Protein AF-A0A3M8DDQ7-F1 (afdb_monomer_lite)

pLDDT: mean 92.31, std 7.85, range [55.69, 98.06]

Organism: NCBI:txid497735

Foldseek 3Di:
DAAQKKKFQAAPVRDTPAIWGDHGDQWTFGFQDDDPPTDTDTDGCVVCVCPVNRVVNPTDIDIDHDDDDD

Structure (mmCIF, N/CA/C/O backbone):
data_AF-A0A3M8DDQ7-F1
#
_entry.id   AF-A0A3M8DDQ7-F1
#
loop_
_atom_site.group_PDB
_atom_site.id
_atom_site.type_symbol
_atom_site.label_atom_id
_atom_site.label_alt_id
_atom_site.label_comp_id
_atom_site.label_asym_id
_atom_site.label_entity_id
_atom_site.label_seq_id
_atom_site.pdbx_PDB_ins_code
_atom_site.Cartn_x
_atom_site.Cartn_y
_atom_site.Cartn_z
_atom_site.occupancy
_atom_site.B_iso_or_equiv
_atom_site.auth_seq_id
_atom_site.auth_comp_id
_atom_site.auth_asym_id
_atom_site.auth_atom_id
_atom_site.pdbx_PDB_model_num
ATOM 1 N N . MET A 1 1 ? -11.203 3.381 0.207 1.00 90.31 1 MET A N 1
ATOM 2 C CA . MET A 1 1 ? -10.351 2.729 1.220 1.00 90.31 1 MET A CA 1
ATOM 3 C C . MET A 1 1 ? -11.046 2.793 2.565 1.00 90.31 1 MET A C 1
ATOM 5 O O . MET A 1 1 ? -11.793 3.738 2.798 1.00 90.31 1 MET A O 1
ATOM 9 N N . GL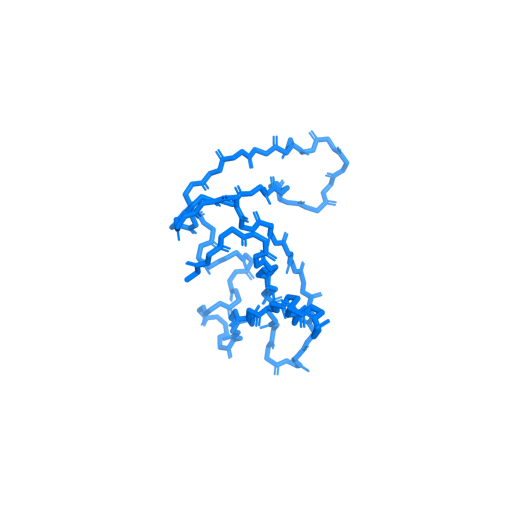N A 1 2 ? -10.822 1.805 3.421 1.00 94.00 2 GLN A N 1
ATOM 10 C CA . GLN A 1 2 ? -11.255 1.803 4.817 1.00 94.00 2 GLN A CA 1
ATOM 11 C C . GLN A 1 2 ? -10.170 1.186 5.702 1.00 94.00 2 GLN A C 1
ATOM 13 O O . GLN A 1 2 ? -9.297 0.472 5.211 1.00 94.00 2 GLN A O 1
ATOM 18 N N . ALA A 1 3 ? -10.259 1.425 7.011 1.00 95.00 3 ALA A N 1
ATOM 19 C CA . ALA A 1 3 ? -9.367 0.796 7.977 1.00 95.00 3 ALA A CA 1
ATOM 20 C C . ALA A 1 3 ? -9.336 -0.732 7.789 1.00 95.00 3 ALA A C 1
ATOM 22 O O . ALA A 1 3 ? -10.381 -1.366 7.616 1.00 95.00 3 ALA A O 1
ATOM 23 N N . SER A 1 4 ? -8.139 -1.311 7.874 1.00 94.69 4 SER A N 1
ATOM 24 C CA . SER A 1 4 ? -7.844 -2.733 7.637 1.00 94.69 4 SER A CA 1
ATOM 25 C C . SER A 1 4 ? -7.836 -3.207 6.179 1.00 94.69 4 SER A C 1
ATOM 27 O O . SER A 1 4 ? -7.669 -4.404 5.942 1.00 94.69 4 SER A O 1
ATOM 29 N N . ASP A 1 5 ? -7.969 -2.310 5.201 1.00 96.31 5 ASP A N 1
ATOM 30 C CA . ASP A 1 5 ? -7.603 -2.635 3.818 1.00 96.31 5 ASP A CA 1
ATOM 31 C C . ASP A 1 5 ? -6.081 -2.803 3.687 1.00 96.31 5 ASP A C 1
ATOM 33 O O . ASP A 1 5 ? -5.312 -2.047 4.281 1.00 96.31 5 ASP A O 1
ATOM 37 N N . VAL A 1 6 ? -5.637 -3.735 2.846 1.00 96.81 6 VAL A N 1
ATOM 38 C CA . VAL A 1 6 ? -4.248 -3.810 2.373 1.00 96.81 6 VAL A CA 1
ATOM 39 C C . VAL A 1 6 ? -4.218 -3.364 0.923 1.00 96.81 6 VAL A C 1
ATOM 41 O O . VAL A 1 6 ? -4.921 -3.917 0.076 1.00 96.81 6 VAL A O 1
ATOM 44 N N . LEU A 1 7 ? -3.401 -2.365 0.630 1.00 97.06 7 LEU A N 1
ATOM 45 C CA . LEU A 1 7 ? -3.163 -1.885 -0.719 1.00 97.06 7 LEU A CA 1
ATOM 46 C C . LEU A 1 7 ? -1.905 -2.550 -1.246 1.00 97.06 7 LEU A C 1
ATOM 48 O O . LEU A 1 7 ? -0.892 -2.566 -0.553 1.00 97.06 7 LEU A O 1
ATOM 52 N N . VAL A 1 8 ? -1.968 -3.087 -2.460 1.00 97.38 8 VAL A N 1
ATOM 53 C CA . VAL A 1 8 ? -0.831 -3.730 -3.124 1.00 97.38 8 VAL A CA 1
ATOM 54 C C . VAL A 1 8 ? -0.635 -3.102 -4.491 1.00 97.38 8 VAL A C 1
ATOM 56 O O . VAL A 1 8 ? -1.540 -3.135 -5.325 1.00 97.38 8 VAL A O 1
ATOM 59 N N . TRP A 1 9 ? 0.558 -2.571 -4.735 1.00 97.50 9 TRP A N 1
ATOM 60 C CA . TRP A 1 9 ? 0.970 -2.090 -6.046 1.00 97.50 9 TRP A CA 1
ATOM 61 C C . TRP A 1 9 ? 1.452 -3.278 -6.864 1.00 97.50 9 TRP A C 1
ATOM 63 O O . TRP A 1 9 ? 2.386 -3.979 -6.466 1.00 97.50 9 TRP A O 1
ATOM 73 N N . LYS A 1 10 ? 0.791 -3.510 -7.997 1.00 98.00 10 LYS A N 1
ATOM 74 C CA . LYS A 1 10 ? 1.114 -4.579 -8.934 1.00 98.00 10 LYS A CA 1
ATOM 75 C C . LYS A 1 10 ? 1.624 -4.006 -10.243 1.00 98.00 10 LYS A C 1
ATOM 77 O O . LYS A 1 10 ? 0.946 -3.165 -10.832 1.00 98.00 10 LYS A O 1
ATOM 82 N N . ASN A 1 11 ? 2.775 -4.484 -10.706 1.00 96.69 11 ASN A N 1
ATOM 83 C CA . ASN A 1 11 ? 3.319 -4.117 -12.015 1.00 96.69 11 ASN A CA 1
ATOM 84 C C . ASN A 1 11 ? 2.446 -4.674 -13.168 1.00 96.69 11 ASN A C 1
ATOM 86 O O . ASN A 1 11 ? 1.447 -5.362 -12.933 1.00 96.69 11 ASN A O 1
ATOM 90 N N . GLN A 1 12 ? 2.814 -4.396 -14.424 1.00 96.75 12 GLN A N 1
ATOM 91 C CA . GLN A 1 12 ? 2.081 -4.897 -15.600 1.00 96.75 12 GLN A CA 1
ATOM 92 C C . GLN A 1 12 ? 2.020 -6.431 -15.679 1.00 96.75 12 GLN A C 1
ATOM 94 O O . GLN A 1 12 ? 1.034 -6.978 -16.170 1.00 96.75 12 GLN A O 1
ATOM 99 N N . ALA A 1 13 ? 3.036 -7.127 -15.157 1.00 96.38 13 ALA A N 1
ATOM 100 C CA . ALA A 1 13 ? 3.059 -8.587 -15.066 1.00 96.38 13 ALA A CA 1
ATOM 101 C C . ALA A 1 13 ? 2.125 -9.137 -13.966 1.00 96.38 13 ALA A C 1
ATOM 103 O O . ALA A 1 13 ? 1.910 -10.344 -13.872 1.00 96.38 13 ALA A O 1
ATOM 104 N N . GLY A 1 14 ? 1.527 -8.266 -13.146 1.00 95.69 14 GLY A N 1
ATOM 105 C CA . GLY A 1 14 ? 0.631 -8.637 -12.052 1.00 95.69 14 GLY A CA 1
ATOM 106 C C . GLY A 1 14 ? 1.346 -8.993 -10.746 1.00 95.69 14 GLY A C 1
ATOM 107 O O . GLY A 1 14 ? 0.690 -9.439 -9.797 1.00 95.69 14 GLY A O 1
ATOM 108 N N . GLU A 1 15 ? 2.657 -8.776 -10.670 1.00 96.44 15 GLU A N 1
ATOM 109 C CA . GLU A 1 15 ? 3.488 -9.065 -9.502 1.00 96.44 15 GLU A CA 1
ATOM 110 C C . GLU A 1 15 ? 3.378 -7.930 -8.484 1.00 96.44 15 GLU A C 1
ATOM 112 O O . GLU A 1 15 ? 3.451 -6.754 -8.842 1.00 96.44 15 GLU A O 1
ATOM 117 N N . GLY A 1 16 ? 3.189 -8.273 -7.208 1.00 95.31 16 GLY A N 1
ATOM 118 C CA . GLY A 1 16 ? 3.151 -7.292 -6.126 1.00 95.31 16 GLY A CA 1
ATOM 119 C C . GLY A 1 16 ? 4.555 -6.811 -5.781 1.00 95.31 16 GLY A C 1
ATOM 120 O O . GLY A 1 16 ? 5.361 -7.608 -5.312 1.00 95.31 16 GLY A O 1
ATOM 121 N N . ILE A 1 17 ? 4.832 -5.522 -5.976 1.00 94.19 17 ILE A N 1
ATOM 122 C CA . ILE A 1 17 ? 6.156 -4.938 -5.697 1.00 94.19 17 ILE A CA 1
ATOM 123 C C . ILE A 1 17 ? 6.181 -4.087 -4.423 1.00 94.19 17 ILE A C 1
ATOM 125 O O . ILE A 1 17 ? 7.246 -3.737 -3.918 1.00 94.19 17 ILE A O 1
ATOM 129 N N . HIS A 1 18 ? 5.002 -3.718 -3.917 1.00 95.19 18 HIS A N 1
ATOM 130 C CA . HIS A 1 18 ? 4.850 -2.913 -2.711 1.00 95.19 18 HIS A CA 1
ATOM 131 C C . HIS A 1 18 ? 3.493 -3.140 -2.054 1.00 95.19 18 HIS A C 1
ATOM 133 O O . HIS A 1 18 ? 2.515 -3.464 -2.737 1.00 95.19 18 HIS A O 1
ATOM 139 N N . ALA A 1 19 ? 3.424 -2.929 -0.740 1.00 95.62 19 ALA A N 1
ATOM 140 C CA . ALA A 1 19 ? 2.181 -2.977 0.010 1.00 95.62 19 ALA A CA 1
ATOM 141 C C . ALA A 1 19 ? 2.141 -1.937 1.136 1.00 95.62 19 ALA A C 1
ATOM 143 O O . ALA A 1 19 ? 3.157 -1.636 1.761 1.00 95.62 19 ALA A O 1
ATOM 144 N N . ALA A 1 20 ? 0.942 -1.435 1.426 1.00 96.81 20 ALA A N 1
ATOM 145 C CA . ALA A 1 20 ? 0.682 -0.535 2.544 1.00 96.81 20 ALA A CA 1
ATOM 146 C C . ALA A 1 20 ? -0.640 -0.899 3.236 1.00 96.81 20 ALA A C 1
ATOM 148 O O . ALA A 1 20 ? -1.592 -1.350 2.593 1.00 96.81 20 ALA A O 1
ATOM 149 N N . PHE A 1 21 ? -0.706 -0.706 4.552 1.00 97.12 21 PHE A N 1
ATOM 150 C CA . PHE A 1 21 ? -1.880 -1.050 5.358 1.00 97.12 21 PHE A CA 1
ATOM 151 C C . PHE A 1 21 ? -2.721 0.193 5.644 1.00 97.12 21 PHE A C 1
ATOM 153 O O . PHE A 1 21 ? -2.231 1.155 6.226 1.00 97.12 21 PHE A O 1
ATOM 160 N N . CYS A 1 22 ? -3.993 0.197 5.262 1.00 96.94 22 CYS A N 1
ATOM 161 C CA . CYS A 1 22 ? -4.888 1.325 5.483 1.00 96.94 22 CYS A CA 1
ATOM 162 C C . CYS A 1 22 ? -5.285 1.425 6.960 1.00 96.94 22 CYS A C 1
ATOM 164 O O . CYS A 1 22 ? -5.960 0.542 7.494 1.00 96.94 22 CYS A O 1
ATOM 166 N N . ILE A 1 23 ? -4.922 2.531 7.607 1.00 96.19 23 ILE A N 1
ATOM 167 C CA . ILE A 1 23 ? -5.280 2.802 9.007 1.00 96.19 23 ILE A CA 1
ATOM 168 C C . ILE A 1 23 ? -6.555 3.652 9.078 1.00 96.19 23 ILE A C 1
ATOM 170 O O . ILE A 1 23 ? -7.404 3.428 9.937 1.00 96.19 23 ILE A O 1
ATOM 174 N N . ALA A 1 24 ? -6.722 4.596 8.148 1.00 93.12 24 ALA A N 1
ATOM 175 C CA . ALA A 1 24 ? -7.892 5.469 8.039 1.00 93.12 24 ALA A CA 1
ATOM 176 C C . ALA A 1 24 ? -8.124 5.869 6.572 1.00 93.12 24 ALA A C 1
ATOM 178 O O . ALA A 1 24 ? -7.289 5.575 5.727 1.00 93.12 24 ALA A O 1
ATOM 179 N N . SER A 1 25 ? -9.243 6.532 6.260 1.00 86.88 25 SER A N 1
ATOM 180 C CA . SER A 1 25 ? -9.746 6.773 4.892 1.00 86.88 25 SER A CA 1
ATOM 181 C C . SER A 1 25 ? -8.693 7.096 3.819 1.00 86.88 25 SER A C 1
ATOM 183 O O . SER A 1 25 ? -8.801 6.560 2.719 1.00 86.88 25 SER A O 1
ATOM 185 N N . SER A 1 26 ? -7.692 7.933 4.115 1.00 91.94 26 SER A N 1
ATOM 186 C CA . SER A 1 26 ? -6.562 8.226 3.214 1.00 91.94 26 SER A CA 1
ATOM 187 C C . SER A 1 26 ? -5.184 7.916 3.804 1.00 91.94 26 SER A C 1
ATOM 189 O O . SER A 1 26 ? -4.188 8.061 3.103 1.00 91.94 26 SER A O 1
ATOM 191 N N . PHE A 1 27 ? -5.110 7.465 5.058 1.00 96.81 27 PHE A N 1
ATOM 192 C CA . PHE A 1 27 ? -3.844 7.234 5.748 1.00 96.81 27 PHE A CA 1
ATOM 193 C C . PHE A 1 27 ? -3.449 5.769 5.714 1.00 96.81 27 PHE A C 1
ATOM 195 O O . PHE A 1 27 ? -4.227 4.881 6.088 1.00 96.81 27 PHE A O 1
ATOM 202 N N . VAL A 1 28 ? -2.202 5.531 5.329 1.00 97.12 28 VAL A N 1
ATOM 203 C CA . VAL A 1 28 ? -1.616 4.200 5.245 1.00 97.12 28 VAL A CA 1
ATOM 204 C C . VAL A 1 28 ? -0.386 4.100 6.135 1.00 97.12 28 VAL A C 1
ATOM 206 O O . VAL A 1 28 ? 0.419 5.025 6.210 1.00 97.12 28 VAL A O 1
ATOM 209 N N . PHE A 1 29 ? -0.234 2.959 6.799 1.00 96.75 29 PHE A N 1
ATOM 210 C CA . PHE A 1 29 ? 1.035 2.530 7.356 1.00 96.75 29 PHE A CA 1
ATOM 211 C C . PHE A 1 29 ? 1.881 1.969 6.220 1.00 96.75 29 PHE A C 1
ATOM 213 O O . PHE A 1 29 ? 1.519 0.964 5.597 1.00 96.75 29 PHE A O 1
ATOM 220 N N . ASN A 1 30 ? 2.979 2.650 5.934 1.00 95.44 30 ASN A N 1
ATOM 221 C CA . ASN A 1 30 ? 3.818 2.406 4.777 1.00 95.44 30 ASN A CA 1
ATOM 222 C C . ASN A 1 30 ? 5.277 2.254 5.201 1.00 95.44 30 ASN A C 1
ATOM 224 O O . ASN A 1 30 ? 5.751 3.003 6.054 1.00 95.44 30 ASN A O 1
ATOM 228 N N . LYS A 1 31 ? 6.004 1.347 4.547 1.00 93.19 31 LYS A N 1
ATOM 229 C CA . LYS A 1 31 ? 7.467 1.335 4.579 1.00 93.19 31 LYS A CA 1
ATOM 230 C C . LYS A 1 31 ? 7.989 2.052 3.345 1.00 93.19 31 LYS A C 1
ATOM 232 O O . LYS A 1 31 ? 7.680 1.648 2.227 1.00 93.19 31 LYS A O 1
ATOM 237 N N . MET A 1 32 ? 8.768 3.111 3.527 1.00 85.00 32 MET A N 1
ATOM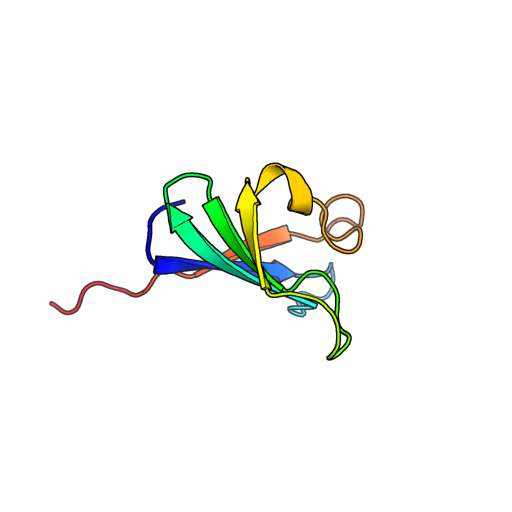 238 C CA . MET A 1 32 ? 9.245 3.885 2.385 1.00 85.00 32 MET A CA 1
ATOM 239 C C . MET A 1 32 ? 10.458 3.207 1.749 1.00 85.00 32 MET A C 1
ATOM 241 O O . MET A 1 32 ? 11.536 3.290 2.304 1.00 85.00 32 MET A O 1
ATOM 245 N N . GLY A 1 33 ? 10.318 2.555 0.597 1.00 79.69 33 GLY A N 1
ATOM 246 C CA . GLY A 1 33 ? 11.423 1.857 -0.069 1.00 79.69 33 GLY A CA 1
ATOM 247 C C . GLY A 1 33 ? 11.667 0.424 0.438 1.00 79.69 33 GLY A C 1
ATOM 248 O O . GLY A 1 33 ? 11.018 -0.069 1.365 1.00 79.69 33 GLY A O 1
ATOM 249 N N . GLN A 1 34 ? 12.609 -0.275 -0.204 1.00 72.44 34 GLN A N 1
ATOM 250 C CA . GLN A 1 34 ? 12.838 -1.717 -0.032 1.00 72.44 34 GLN A CA 1
ATOM 251 C C . GLN A 1 34 ? 13.975 -2.081 0.947 1.00 72.44 34 GLN A C 1
ATOM 253 O O . GLN A 1 34 ? 14.069 -3.238 1.346 1.00 72.44 34 GLN A O 1
ATOM 258 N N . SER A 1 35 ? 14.789 -1.126 1.411 1.00 77.94 35 SER A N 1
ATOM 259 C CA . SER A 1 35 ? 15.956 -1.389 2.281 1.00 77.94 35 SER A CA 1
ATOM 260 C C . SER A 1 35 ? 15.607 -1.413 3.773 1.00 77.94 35 SER A C 1
ATOM 262 O O . SER A 1 35 ? 14.604 -0.831 4.188 1.00 77.94 35 SER A O 1
ATOM 264 N N . TRP A 1 36 ? 16.416 -2.078 4.600 1.00 72.31 36 TRP A N 1
ATOM 265 C CA . TRP A 1 36 ? 16.132 -2.291 6.030 1.00 72.31 36 TRP A CA 1
ATOM 266 C C . TRP A 1 36 ? 16.084 -1.005 6.859 1.00 72.31 36 TRP A C 1
ATOM 268 O O . TRP A 1 36 ? 15.336 -0.925 7.829 1.00 72.31 36 TRP A O 1
ATOM 278 N N . GLU A 1 37 ? 16.856 -0.000 6.470 1.00 83.62 37 GLU A N 1
ATOM 279 C CA . GLU A 1 37 ? 17.067 1.242 7.215 1.00 83.62 37 GLU A CA 1
ATOM 280 C C . GLU A 1 37 ? 15.920 2.237 7.031 1.00 83.62 37 GLU A C 1
ATOM 282 O O . GLU A 1 37 ? 15.858 3.262 7.711 1.00 83.62 3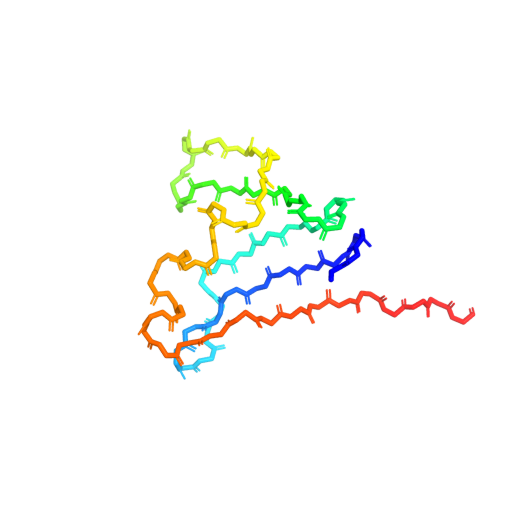7 GLU A O 1
ATOM 287 N N . GLN A 1 38 ? 15.023 1.969 6.083 1.00 84.12 38 GLN A N 1
ATOM 288 C CA . GLN A 1 38 ? 13.991 2.924 5.739 1.00 84.12 38 GLN A CA 1
ATOM 289 C C . GLN A 1 38 ? 12.803 2.839 6.704 1.00 84.12 38 GLN A C 1
ATOM 291 O O . GLN A 1 38 ? 12.319 1.739 6.996 1.00 84.12 38 GLN A O 1
ATOM 296 N N . PRO A 1 39 ? 12.312 3.992 7.193 1.00 88.38 39 PRO A N 1
ATOM 297 C CA . PRO A 1 39 ? 11.341 4.028 8.269 1.00 88.38 39 PRO A CA 1
ATOM 298 C C . PRO A 1 39 ? 9.958 3.569 7.811 1.00 88.38 39 PRO A C 1
ATOM 300 O O . PRO A 1 39 ? 9.554 3.714 6.651 1.00 88.38 39 PRO A O 1
ATOM 303 N N . TRP A 1 40 ? 9.214 3.062 8.788 1.00 92.50 40 TRP A N 1
ATOM 304 C CA . TRP A 1 40 ? 7.775 2.922 8.690 1.00 92.50 40 TRP A CA 1
ATOM 305 C C . TRP A 1 40 ? 7.115 4.227 9.116 1.00 92.50 40 TRP A C 1
ATOM 307 O O . TRP A 1 40 ? 7.412 4.748 10.192 1.00 92.50 40 TRP A O 1
ATOM 317 N N . SER A 1 41 ? 6.196 4.722 8.297 1.00 94.06 41 SER A N 1
ATOM 318 C CA . SER A 1 41 ? 5.520 5.995 8.524 1.00 94.06 41 SER A CA 1
ATOM 319 C C . SER A 1 41 ? 4.031 5.875 8.238 1.00 94.06 41 SER A C 1
ATOM 321 O O . SER A 1 41 ? 3.601 5.110 7.373 1.00 94.06 41 SER A O 1
ATOM 323 N N . VAL A 1 42 ? 3.244 6.666 8.964 1.00 95.69 42 VAL A N 1
ATOM 324 C CA . VAL A 1 42 ? 1.849 6.929 8.613 1.00 95.69 42 VAL A CA 1
ATOM 325 C C . VAL A 1 42 ? 1.839 8.133 7.686 1.00 95.69 42 VAL A C 1
ATOM 327 O O . VAL A 1 42 ? 2.259 9.214 8.092 1.00 95.69 42 VAL A O 1
ATOM 330 N N . ILE A 1 43 ? 1.387 7.935 6.453 1.00 95.56 43 ILE A N 1
ATOM 331 C CA . ILE A 1 43 ? 1.381 8.965 5.406 1.00 95.56 43 ILE A CA 1
ATOM 332 C C . ILE A 1 43 ? 0.028 9.005 4.705 1.00 95.56 43 ILE A C 1
ATOM 334 O O . ILE A 1 43 ? -0.735 8.032 4.772 1.00 95.56 43 ILE A O 1
ATOM 338 N N . ASP A 1 44 ? -0.271 10.111 4.025 1.00 96.00 44 ASP A N 1
ATOM 339 C CA . ASP A 1 44 ? -1.406 10.129 3.104 1.00 96.00 44 ASP A CA 1
ATOM 340 C C . ASP A 1 44 ? -1.041 9.312 1.857 1.00 96.00 44 ASP A C 1
ATOM 342 O O . ASP A 1 44 ? 0.063 9.418 1.321 1.00 96.00 44 ASP A O 1
ATOM 346 N N . ILE A 1 45 ? -1.966 8.488 1.366 1.00 94.94 45 ILE A N 1
ATOM 347 C CA . ILE A 1 45 ? -1.738 7.653 0.182 1.00 94.94 45 ILE A CA 1
ATOM 348 C C . ILE A 1 45 ? -1.287 8.464 -1.037 1.00 94.94 45 ILE A C 1
ATOM 350 O O . ILE A 1 45 ? -0.554 7.937 -1.873 1.00 94.94 45 ILE A O 1
ATOM 354 N N . LYS A 1 46 ? -1.677 9.741 -1.135 1.00 95.56 46 LYS A N 1
ATOM 355 C CA . LYS A 1 46 ? -1.255 10.640 -2.217 1.00 95.56 46 LYS A CA 1
ATOM 356 C C . LYS A 1 46 ? 0.262 10.733 -2.358 1.00 95.56 46 LYS A C 1
ATOM 358 O O . LYS A 1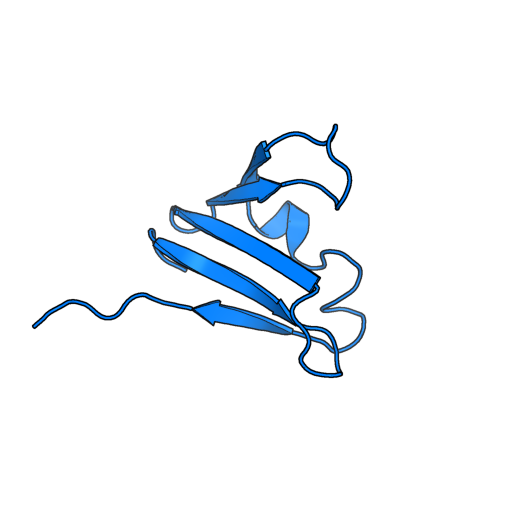 46 ? 0.737 10.915 -3.473 1.00 95.56 46 LYS A O 1
ATOM 363 N N . GLU A 1 47 ? 1.003 10.557 -1.268 1.00 94.75 47 GLU A N 1
ATOM 364 C CA . GLU A 1 47 ? 2.468 10.594 -1.256 1.00 94.75 47 GLU A CA 1
ATOM 365 C C . GLU A 1 47 ? 3.105 9.370 -1.933 1.00 94.75 47 GLU A C 1
ATOM 367 O O . GLU A 1 47 ? 4.267 9.421 -2.329 1.00 94.75 47 GLU A O 1
ATOM 372 N N . ILE A 1 48 ? 2.355 8.273 -2.093 1.00 93.62 48 ILE A N 1
ATOM 373 C CA . ILE A 1 48 ? 2.839 7.008 -2.667 1.00 93.62 48 ILE A CA 1
ATOM 374 C C . ILE A 1 48 ? 1.902 6.435 -3.738 1.00 93.62 48 ILE A C 1
ATOM 376 O O . ILE A 1 48 ? 1.944 5.239 -4.018 1.00 93.62 48 ILE A O 1
ATOM 380 N N . LEU A 1 49 ? 1.045 7.261 -4.351 1.00 94.88 49 LEU A N 1
ATOM 381 C CA . LEU A 1 49 ? 0.109 6.793 -5.384 1.00 94.88 49 LEU A CA 1
ATOM 382 C C . LEU A 1 49 ? 0.837 6.076 -6.523 1.00 94.88 49 LEU A C 1
ATOM 384 O O . LEU A 1 49 ? 0.422 4.990 -6.919 1.00 94.88 49 LEU A O 1
ATOM 388 N N . ASP A 1 50 ? 1.948 6.644 -6.988 1.00 95.62 50 ASP A N 1
ATOM 389 C CA . ASP A 1 50 ? 2.777 6.074 -8.050 1.00 95.62 50 ASP A CA 1
ATOM 390 C C . ASP A 1 50 ? 4.094 5.500 -7.508 1.00 95.62 50 ASP A C 1
ATOM 392 O O . ASP A 1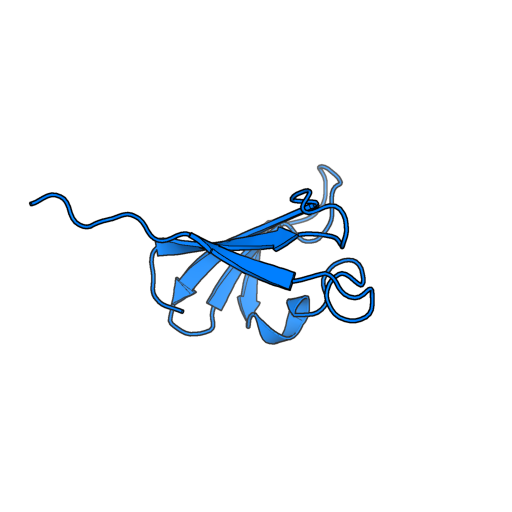 50 ? 5.190 5.800 -7.981 1.00 95.62 50 ASP A O 1
ATOM 396 N N . TYR A 1 51 ? 3.995 4.705 -6.441 1.00 92.88 51 TYR A N 1
ATOM 397 C CA . TYR A 1 51 ? 5.162 4.078 -5.836 1.00 92.88 51 TYR A CA 1
ATOM 398 C C . TYR A 1 51 ? 5.889 3.179 -6.843 1.00 92.88 51 TYR A C 1
ATOM 400 O O . TYR A 1 51 ? 5.301 2.241 -7.384 1.00 92.88 51 TYR A O 1
ATOM 408 N N . GLY A 1 52 ? 7.178 3.456 -7.062 1.00 90.81 52 GLY A N 1
ATOM 409 C CA . GLY A 1 52 ? 8.006 2.702 -8.003 1.00 90.81 52 GLY A CA 1
ATOM 410 C C . GLY A 1 52 ? 7.504 2.773 -9.446 1.00 90.81 52 GLY A C 1
ATOM 411 O O . GLY A 1 52 ? 7.654 1.788 -10.163 1.00 90.81 52 GLY A O 1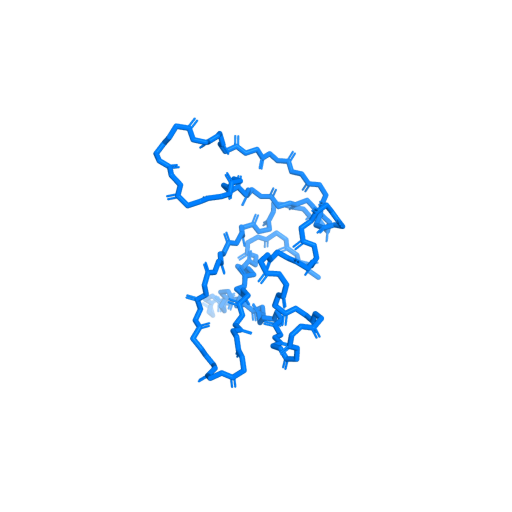
ATOM 412 N N . GLU A 1 53 ? 6.865 3.885 -9.835 1.00 94.75 53 GLU A N 1
ATOM 413 C CA . GLU A 1 53 ? 6.344 4.123 -11.193 1.00 94.75 53 GLU A CA 1
ATOM 414 C C . GLU A 1 53 ? 5.325 3.063 -11.642 1.00 94.75 53 GLU A C 1
ATOM 416 O O . GLU A 1 53 ? 5.146 2.788 -12.826 1.00 94.75 53 GLU A O 1
ATOM 421 N N . VAL A 1 54 ? 4.642 2.417 -10.694 1.00 95.88 54 VAL A N 1
ATOM 422 C CA . VAL A 1 54 ? 3.700 1.340 -11.009 1.00 95.88 54 VAL A CA 1
ATOM 423 C C . VAL A 1 54 ? 2.509 1.844 -11.804 1.00 95.88 54 VAL A C 1
ATOM 425 O O . VAL A 1 54 ? 2.091 1.168 -12.736 1.00 95.88 54 VAL A O 1
ATOM 428 N N . ILE A 1 55 ? 1.930 2.987 -11.446 1.00 96.56 55 ILE A N 1
ATOM 429 C CA . ILE A 1 55 ? 0.753 3.530 -12.128 1.00 96.56 55 ILE A CA 1
ATOM 430 C C . ILE A 1 55 ? 1.155 4.124 -13.474 1.00 96.56 55 ILE A C 1
ATOM 432 O O . ILE A 1 55 ? 0.543 3.788 -14.489 1.00 96.56 55 ILE A O 1
ATOM 436 N N . SER A 1 56 ? 2.190 4.965 -13.503 1.00 96.94 56 SER A N 1
ATOM 437 C CA . SER A 1 56 ? 2.701 5.546 -14.754 1.00 96.94 56 SER A CA 1
ATOM 438 C C . SER A 1 56 ? 3.240 4.479 -15.710 1.00 96.94 56 SER A C 1
ATOM 440 O O . SER A 1 56 ? 3.057 4.585 -16.922 1.00 96.94 56 SER A O 1
ATOM 442 N N . GLY A 1 57 ? 3.797 3.397 -15.171 1.00 95.81 57 GLY A N 1
ATOM 443 C CA . GLY A 1 57 ? 4.220 2.204 -15.894 1.00 95.81 57 GLY A CA 1
ATOM 444 C C . GLY A 1 57 ? 3.086 1.252 -16.279 1.00 95.81 57 GLY A C 1
ATOM 445 O O . GLY A 1 57 ? 3.374 0.155 -16.739 1.00 95.81 57 GLY A O 1
ATOM 446 N N . GLY A 1 58 ? 1.806 1.605 -16.113 1.00 96.81 58 GLY A N 1
ATOM 447 C CA . GLY A 1 58 ? 0.653 0.807 -16.572 1.00 96.81 58 GLY A CA 1
ATOM 448 C C . GLY A 1 58 ? 0.264 -0.383 -15.682 1.00 96.81 58 GLY A C 1
ATOM 449 O O . GLY A 1 58 ? -0.558 -1.214 -16.070 1.00 96.81 58 GLY A O 1
ATOM 450 N N . GLY A 1 59 ? 0.852 -0.486 -14.495 1.00 97.69 59 GLY A N 1
ATOM 451 C CA . GLY A 1 59 ? 0.390 -1.343 -13.412 1.00 97.69 59 GLY A CA 1
ATOM 452 C C . GLY A 1 59 ? -0.842 -0.775 -12.699 1.00 97.69 59 GLY A C 1
ATOM 453 O O . GLY A 1 59 ? -1.574 0.069 -13.218 1.00 97.69 59 GLY A O 1
ATOM 454 N N . LYS A 1 60 ? -1.125 -1.280 -11.495 1.00 98.06 60 LYS A N 1
ATOM 455 C CA . LYS A 1 60 ? -2.331 -0.915 -10.737 1.00 98.06 60 LYS A CA 1
ATOM 456 C C . LYS A 1 60 ? -2.184 -1.123 -9.238 1.00 98.06 60 LYS A C 1
ATOM 458 O O . LYS A 1 60 ? -1.431 -1.981 -8.787 1.00 98.06 60 LYS A O 1
ATOM 463 N N . ILE A 1 61 ? -3.003 -0.412 -8.471 1.00 97.69 61 ILE A N 1
ATOM 464 C CA . ILE A 1 61 ? -3.213 -0.694 -7.050 1.00 97.69 61 ILE A CA 1
ATOM 465 C C . ILE A 1 61 ? -4.398 -1.651 -6.908 1.00 97.69 61 ILE A C 1
ATOM 467 O O . ILE A 1 61 ? -5.481 -1.404 -7.439 1.00 97.69 61 ILE A O 1
ATOM 471 N N . VAL A 1 62 ? -4.199 -2.742 -6.174 1.00 97.75 62 VAL A N 1
ATOM 472 C CA . VAL A 1 62 ? -5.248 -3.695 -5.799 1.00 97.75 62 VAL A CA 1
ATOM 473 C C . VAL A 1 62 ? -5.521 -3.575 -4.308 1.00 97.75 62 VAL A C 1
ATOM 475 O O . VAL A 1 62 ? -4.596 -3.577 -3.500 1.00 97.75 62 VAL A O 1
ATOM 478 N N . ILE A 1 63 ? -6.799 -3.485 -3.949 1.00 96.69 63 ILE A N 1
ATOM 479 C CA . ILE A 1 63 ? -7.244 -3.403 -2.559 1.00 96.69 63 ILE A CA 1
ATOM 480 C C . ILE A 1 63 ? -7.716 -4.786 -2.115 1.00 96.69 63 ILE A C 1
ATOM 482 O O . ILE A 1 63 ? -8.668 -5.333 -2.671 1.00 96.69 63 ILE A O 1
ATOM 486 N N . TYR A 1 64 ? -7.065 -5.325 -1.090 1.00 96.69 64 TYR A N 1
ATOM 487 C CA . TYR A 1 64 ? -7.471 -6.538 -0.397 1.00 96.69 64 TYR A CA 1
ATOM 488 C C . TYR A 1 64 ? -8.183 -6.164 0.895 1.00 96.69 64 TYR A C 1
ATOM 490 O O . TYR A 1 64 ? -7.652 -5.423 1.721 1.00 96.69 64 TYR A O 1
ATOM 498 N N . ARG A 1 65 ? -9.384 -6.706 1.081 1.00 95.19 65 ARG A N 1
ATOM 499 C CA . ARG A 1 65 ? -10.200 -6.472 2.269 1.00 95.19 65 ARG A CA 1
ATOM 500 C C . ARG A 1 65 ? -10.510 -7.800 2.935 1.00 95.19 65 ARG A C 1
ATOM 502 O O . ARG A 1 65 ? -11.009 -8.712 2.279 1.00 95.19 65 ARG A O 1
ATOM 509 N N . LYS A 1 66 ? -10.244 -7.899 4.240 1.00 89.88 66 LYS A N 1
ATOM 510 C CA . LYS A 1 66 ? -10.680 -9.048 5.040 1.00 89.88 66 LYS A CA 1
ATOM 511 C C . LYS A 1 66 ? -12.211 -9.121 4.998 1.00 89.88 66 LYS A C 1
ATOM 513 O O . LYS A 1 66 ? -12.879 -8.132 5.307 1.00 89.88 66 LYS A O 1
ATOM 518 N N . SER A 1 67 ? -12.765 -10.272 4.618 1.00 85.12 67 SER A N 1
ATOM 519 C CA . SER A 1 67 ? -14.202 -10.515 4.744 1.00 85.12 67 SER A CA 1
ATOM 520 C C . SER A 1 67 ? -14.592 -10.469 6.221 1.00 85.12 67 SER A C 1
ATOM 522 O O . SER A 1 67 ? -13.837 -10.906 7.095 1.00 85.12 67 SER A O 1
ATOM 524 N N . LYS A 1 68 ? -15.764 -9.906 6.528 1.00 75.50 68 LYS A N 1
ATOM 525 C CA . LYS A 1 68 ? -16.306 -10.047 7.880 1.00 75.50 68 LYS A CA 1
ATOM 526 C C . LYS A 1 68 ? -16.559 -11.542 8.117 1.00 75.50 68 LYS A C 1
ATOM 528 O O . LYS A 1 68 ? -17.123 -12.169 7.221 1.00 75.50 68 LYS A O 1
ATOM 533 N N . PRO A 1 69 ? -16.122 -12.115 9.250 1.00 70.94 69 PRO A N 1
ATOM 534 C CA . PRO A 1 69 ? -16.654 -13.400 9.681 1.00 70.94 69 PRO A CA 1
ATOM 535 C C . PRO A 1 69 ? -18.175 -13.251 9.803 1.00 70.94 69 PRO A C 1
ATOM 537 O O . PRO A 1 69 ? -18.629 -12.206 10.280 1.00 70.94 69 PRO A O 1
ATOM 540 N N . GLU A 1 70 ? -18.919 -14.234 9.297 1.00 55.69 70 GLU A N 1
ATOM 541 C CA . GLU A 1 70 ? -20.370 -14.342 9.504 1.00 55.69 70 GLU A CA 1
ATOM 542 C C . GLU A 1 70 ? -20.719 -14.442 10.994 1.00 55.69 70 GLU A C 1
ATOM 544 O O . GLU A 1 70 ? -19.917 -15.040 11.753 1.00 55.69 70 GLU A O 1
#

Secondary structure (DSSP, 8-state):
--TTEEEEEE-TT--EEEEEEEEETTEEEEE-SSSTTSPEEEEEGGGGTTGGGTTTTT-EEEEEEPPPP-

Sequence (70 aa):
MQASDVLVWKNQAGEGIHAAFCIASSFVFNKMGQSWEQPWSVIDIKEILDYGEVISGGGKIVIYRKSKPE

Radius of gyration: 12.34 Å; chains: 1; bounding box: 37×25×26 Å